Protein AF-A0A914YVM2-F1 (afdb_monomer_lite)

Radius of gyration: 28.13 Å; chains: 1; bounding box: 36×59×79 Å

pLDDT: mean 75.19, std 19.4, range [43.84, 97.19]

Secondary structure (DSSP, 8-state):
--GGGGGSS--SSSHHHHHS-----------PPPP----------TTSHHHHHHSSHHHHHHHHHHHHHHHHHHHHHHHHHHH-TTS-HHHHHHHHHHHHHHHSPPPHHHHHHHHHHHHHHHT-

Foldseek 3Di:
DDPVVVPPPDPPPPPVVVVDDPPDPPPDDDDDDDDDDDDDDPPPDDDCPVCVVPPDPVVVVVVVVVVVLVVQLVVQLVVLCVVCVPDDSVVSNVVSVVVSVVPDDDDPVNVVVVVVVVVVVVVD

Sequence (124 aa):
MSAYFANLYTHNFGQRILATPMASFVRRSPNRVPDKDKNDVTLEKGENLNTALMGNRSSQKEEVAFDTHKKRYLDIFRQLRTENPDMTIDDLEILATDQIVKEAPKSRAFYRIQVKEFFDKKKR

Structure (mmCIF, N/CA/C/O backbone):
data_AF-A0A914YVM2-F1
#
_entry.id   AF-A0A914YVM2-F1
#
loop_
_atom_site.group_PDB
_atom_site.id
_atom_site.type_symbol
_atom_site.label_atom_id
_atom_site.label_alt_id
_atom_site.label_comp_id
_atom_site.label_asym_id
_atom_site.label_entity_id
_atom_site.label_seq_id
_atom_site.pdbx_PDB_ins_code
_atom_site.Cartn_x
_atom_site.Cartn_y
_atom_site.Cartn_z
_atom_site.occupancy
_atom_site.B_iso_or_equiv
_atom_site.auth_seq_id
_atom_site.auth_comp_id
_atom_site.auth_asym_id
_atom_site.auth_atom_id
_atom_site.pdbx_PDB_model_num
ATOM 1 N N . MET A 1 1 ? 6.808 42.766 -13.309 1.00 45.59 1 MET A N 1
ATOM 2 C CA . MET A 1 1 ? 7.833 42.395 -14.308 1.00 45.59 1 MET A CA 1
ATOM 3 C C . MET A 1 1 ? 7.152 41.678 -15.457 1.00 45.59 1 MET A C 1
ATOM 5 O O . MET A 1 1 ? 6.233 40.907 -15.230 1.00 45.59 1 MET A O 1
ATOM 9 N N . SER A 1 2 ? 7.540 42.063 -16.667 1.00 50.19 2 SER A N 1
ATOM 10 C CA . SER A 1 2 ? 6.815 41.903 -17.927 1.00 50.19 2 SER A CA 1
ATOM 11 C C . SER A 1 2 ? 6.764 40.452 -18.429 1.00 50.19 2 SER A C 1
ATOM 13 O O . SER A 1 2 ? 7.766 39.743 -18.346 1.00 50.19 2 SER A O 1
ATOM 15 N N . ALA A 1 3 ? 5.633 40.041 -19.018 1.00 56.19 3 ALA A N 1
ATOM 16 C CA . ALA A 1 3 ? 5.417 38.735 -19.665 1.00 56.19 3 ALA A CA 1
ATOM 17 C C . ALA A 1 3 ? 6.477 38.378 -20.734 1.00 56.19 3 ALA A C 1
ATOM 19 O O . ALA A 1 3 ? 6.629 37.220 -21.113 1.00 56.19 3 ALA A O 1
ATOM 20 N N . TYR A 1 4 ? 7.260 39.367 -21.166 1.00 54.66 4 TYR A N 1
ATOM 21 C CA . TYR A 1 4 ? 8.372 39.235 -22.101 1.00 54.66 4 TYR A CA 1
ATOM 22 C C . TYR A 1 4 ? 9.534 38.372 -21.573 1.00 54.66 4 TYR A C 1
ATOM 24 O O . TYR A 1 4 ? 10.249 37.778 -22.373 1.00 54.66 4 TYR A O 1
ATOM 32 N N . PHE A 1 5 ? 9.705 38.224 -20.252 1.00 57.03 5 PHE A N 1
ATOM 33 C CA . PHE A 1 5 ? 10.786 37.394 -19.691 1.00 57.03 5 PHE A CA 1
ATOM 34 C C . PHE A 1 5 ? 10.495 35.885 -19.697 1.00 57.03 5 PHE A C 1
ATOM 36 O O . PHE A 1 5 ? 11.420 35.085 -19.574 1.00 57.03 5 PHE A O 1
ATOM 43 N N . ALA A 1 6 ? 9.236 35.472 -19.877 1.00 56.00 6 ALA A N 1
ATOM 44 C CA . ALA A 1 6 ? 8.856 34.058 -19.832 1.00 56.00 6 ALA A CA 1
ATOM 45 C C . ALA A 1 6 ? 9.213 33.282 -21.116 1.00 56.00 6 ALA A C 1
ATOM 47 O O . ALA A 1 6 ? 9.215 32.053 -21.107 1.00 56.00 6 ALA A O 1
ATOM 48 N N . ASN A 1 7 ? 9.534 33.977 -22.213 1.00 55.38 7 ASN A N 1
ATOM 49 C CA . ASN A 1 7 ? 9.740 33.356 -23.525 1.00 55.38 7 ASN A CA 1
ATOM 50 C C . ASN A 1 7 ? 11.183 32.913 -23.814 1.00 55.38 7 ASN A C 1
ATOM 52 O O . ASN A 1 7 ? 11.407 32.228 -24.806 1.00 55.38 7 ASN A O 1
ATOM 56 N N . LEU A 1 8 ? 12.163 33.281 -22.981 1.00 56.62 8 LEU A N 1
ATOM 57 C CA . LEU A 1 8 ? 13.576 32.969 -23.249 1.00 56.62 8 LEU A CA 1
ATOM 58 C C . LEU A 1 8 ? 14.016 31.566 -22.797 1.00 56.62 8 LEU A C 1
ATOM 60 O O . LEU A 1 8 ? 15.064 31.101 -23.229 1.00 56.62 8 LEU A O 1
ATOM 64 N N . TYR A 1 9 ? 13.225 30.871 -21.972 1.00 56.56 9 TYR A N 1
ATOM 65 C CA . TYR A 1 9 ? 13.611 29.566 -21.409 1.00 56.56 9 TYR A CA 1
ATOM 66 C C . TYR A 1 9 ? 12.651 28.416 -21.746 1.00 56.56 9 TYR A C 1
ATOM 68 O O . TYR A 1 9 ? 12.925 27.264 -21.408 1.00 56.56 9 TYR A O 1
ATOM 76 N N . THR A 1 10 ? 11.551 28.680 -22.456 1.00 57.59 10 THR A N 1
ATOM 77 C CA . THR A 1 10 ? 10.576 27.656 -22.854 1.00 57.59 10 THR A CA 1
ATOM 78 C C . THR A 1 10 ? 11.014 26.965 -24.146 1.00 57.59 10 THR A C 1
ATOM 80 O O . THR A 1 10 ? 10.530 27.242 -25.240 1.00 57.59 10 THR A O 1
ATOM 83 N N . HIS A 1 11 ? 11.957 26.029 -24.038 1.00 55.31 11 HIS A N 1
ATOM 84 C CA . HIS A 1 11 ? 12.309 25.170 -25.166 1.00 55.31 11 HIS A CA 1
ATOM 85 C C . HIS A 1 11 ? 11.132 24.227 -25.493 1.00 55.31 11 HIS A C 1
ATOM 87 O O . HIS A 1 11 ? 10.767 23.359 -24.703 1.00 55.31 11 HIS A O 1
ATOM 93 N N . ASN A 1 12 ? 10.539 24.428 -26.675 1.00 60.75 12 ASN A N 1
ATOM 94 C CA . ASN A 1 12 ? 9.625 23.570 -27.452 1.00 60.75 12 ASN A CA 1
ATOM 95 C C . ASN A 1 12 ? 8.297 23.089 -26.835 1.00 60.75 12 ASN A C 1
ATOM 97 O O . ASN A 1 12 ? 7.414 22.667 -27.588 1.00 60.75 12 ASN A O 1
ATOM 101 N N . PHE A 1 13 ? 8.087 23.160 -25.521 1.00 57.62 13 PHE A N 1
ATOM 102 C CA . PHE A 1 13 ? 6.814 22.759 -24.924 1.00 57.62 13 PHE A CA 1
ATOM 103 C C . PHE A 1 13 ? 5.830 23.938 -24.904 1.00 57.62 13 PHE A C 1
ATOM 105 O O . PHE A 1 13 ? 6.036 24.930 -24.213 1.00 57.62 13 PHE A O 1
ATOM 112 N N . GLY A 1 14 ? 4.753 23.838 -25.688 1.00 57.97 14 GLY A N 1
ATOM 113 C CA . GLY A 1 14 ? 3.629 24.785 -25.669 1.00 57.97 14 GLY A CA 1
ATOM 114 C C . GLY A 1 14 ? 3.619 25.857 -26.764 1.00 57.97 14 GLY A C 1
ATOM 115 O O . GLY A 1 14 ? 2.547 26.372 -27.073 1.00 57.97 14 GLY A O 1
ATOM 116 N N . GLN A 1 15 ? 4.738 26.135 -27.446 1.00 60.12 15 GLN A N 1
ATOM 117 C CA . GLN A 1 15 ? 4.753 27.136 -28.531 1.00 60.12 15 GLN A CA 1
ATOM 118 C C . GLN A 1 15 ? 3.832 26.769 -29.709 1.00 60.12 15 GLN A C 1
ATOM 120 O O . GLN A 1 15 ? 3.229 27.645 -30.323 1.00 60.12 15 GLN A O 1
ATOM 125 N N . ARG A 1 16 ? 3.628 25.471 -29.975 1.00 57.09 16 ARG A N 1
ATOM 126 C CA . ARG A 1 16 ? 2.715 24.988 -31.030 1.00 57.09 16 ARG A CA 1
ATOM 127 C C . ARG A 1 16 ? 1.238 25.304 -30.756 1.00 57.09 16 ARG A C 1
ATOM 129 O O . ARG A 1 16 ? 0.460 25.377 -31.703 1.00 57.09 16 ARG A O 1
ATOM 136 N N . ILE A 1 17 ? 0.860 25.501 -29.489 1.00 61.81 17 ILE A N 1
ATOM 137 C CA . ILE A 1 17 ? -0.514 25.847 -29.087 1.00 61.81 17 ILE A CA 1
ATOM 138 C C . ILE A 1 17 ? -0.794 27.334 -29.348 1.00 61.81 17 ILE A C 1
ATOM 140 O O . ILE A 1 17 ? -1.925 27.691 -29.655 1.00 61.81 17 ILE A O 1
ATOM 144 N N . LEU A 1 18 ? 0.228 28.191 -29.259 1.00 61.38 18 LEU A N 1
ATOM 145 C CA . LEU A 1 18 ? 0.083 29.646 -29.379 1.00 61.38 18 LEU A CA 1
ATOM 146 C C . LEU A 1 18 ? 0.402 30.183 -30.782 1.00 61.38 18 LEU A C 1
ATOM 148 O O . LEU A 1 18 ? -0.185 31.177 -31.193 1.00 61.38 18 LEU A O 1
ATOM 152 N N . ALA A 1 19 ? 1.323 29.549 -31.515 1.00 60.44 19 ALA A N 1
ATOM 153 C CA . ALA A 1 19 ? 1.801 30.057 -32.806 1.00 60.44 19 ALA A CA 1
ATOM 154 C C . ALA A 1 19 ? 0.939 29.639 -34.008 1.00 60.44 19 ALA A C 1
ATOM 156 O O . ALA A 1 19 ? 1.066 30.212 -35.088 1.00 60.44 19 ALA A O 1
ATOM 157 N N . THR A 1 20 ? 0.064 28.648 -33.843 1.00 58.81 20 THR A N 1
ATOM 158 C CA . THR A 1 20 ? -0.838 28.215 -34.913 1.00 58.81 20 THR A CA 1
ATOM 159 C C . THR A 1 20 ? -2.191 28.883 -34.677 1.00 58.81 20 THR A C 1
ATOM 161 O O . THR A 1 20 ? -2.732 28.699 -33.582 1.00 58.81 20 THR A O 1
ATOM 164 N N . PRO A 1 21 ? -2.787 29.626 -35.637 1.00 60.47 21 PRO A N 1
ATOM 165 C CA . PRO A 1 21 ? -4.198 29.965 -35.509 1.00 60.47 21 PRO A CA 1
ATOM 166 C C . PRO A 1 21 ? -4.933 28.640 -35.328 1.00 60.47 21 PRO A C 1
ATOM 168 O O . PRO A 1 21 ? -4.668 27.695 -36.072 1.00 60.47 21 PRO A O 1
ATOM 171 N N . MET A 1 22 ? -5.767 28.538 -34.291 1.00 59.41 22 MET A N 1
ATOM 172 C CA . MET A 1 22 ? -6.576 27.355 -34.010 1.00 59.41 22 MET A CA 1
ATOM 173 C C . MET A 1 22 ? -7.470 27.101 -35.225 1.00 59.41 22 MET A C 1
ATOM 175 O O . MET A 1 22 ? -8.597 27.585 -35.296 1.00 59.41 22 MET A O 1
ATOM 179 N N . ALA A 1 23 ? -6.947 26.382 -36.219 1.00 58.28 23 ALA A N 1
ATOM 180 C CA . ALA A 1 23 ? -7.726 25.853 -37.308 1.00 58.28 23 ALA A CA 1
ATOM 181 C C . ALA A 1 23 ? -8.680 24.885 -36.624 1.00 58.28 23 ALA A C 1
ATOM 183 O O . ALA A 1 23 ? -8.259 23.846 -36.113 1.00 58.28 23 ALA A O 1
ATOM 184 N N . SER A 1 24 ? -9.938 25.311 -36.506 1.00 59.22 24 SER A N 1
ATOM 185 C CA . SER A 1 24 ? -11.041 24.519 -35.983 1.00 59.22 24 SER A CA 1
ATOM 186 C C . SER A 1 24 ? -10.851 23.070 -36.408 1.00 59.22 24 SER A C 1
ATOM 188 O O . SER A 1 24 ? -10.695 22.811 -37.605 1.00 59.22 24 SER A O 1
ATOM 190 N N . PHE A 1 25 ? -10.819 22.150 -35.443 1.00 57.12 25 PHE A N 1
ATOM 191 C CA . PHE A 1 25 ? -10.706 20.714 -35.681 1.00 57.12 25 PHE A CA 1
ATOM 192 C C . PHE A 1 25 ? -11.927 20.215 -36.468 1.00 57.12 25 PHE A C 1
ATOM 194 O O . PHE A 1 25 ? -12.843 19.606 -35.922 1.00 57.12 25 PHE A O 1
ATOM 201 N N . VAL A 1 26 ? -11.947 20.470 -37.772 1.00 59.19 26 VAL A N 1
ATOM 202 C CA . VAL A 1 26 ? -12.835 19.813 -38.717 1.00 59.19 26 VAL A CA 1
ATOM 203 C C . VAL A 1 26 ? -12.164 18.485 -39.028 1.00 59.19 26 VAL A C 1
ATOM 205 O O . VAL A 1 26 ? -11.141 18.435 -39.711 1.00 59.19 26 VAL A O 1
ATOM 208 N N . ARG A 1 27 ? -12.718 17.394 -38.493 1.00 57.88 27 ARG A N 1
ATOM 209 C CA . ARG A 1 27 ? -12.325 16.029 -38.857 1.00 57.88 27 ARG A CA 1
ATOM 210 C C . ARG A 1 27 ? -12.634 15.806 -40.341 1.00 57.88 27 ARG A C 1
ATOM 212 O O . ARG A 1 27 ? -13.715 15.346 -40.685 1.00 57.88 27 ARG A O 1
ATOM 219 N N . ARG A 1 28 ? -11.700 16.139 -41.231 1.00 50.62 28 ARG A N 1
ATOM 220 C CA . ARG A 1 28 ? -11.702 15.642 -42.610 1.00 50.62 28 ARG A CA 1
ATOM 221 C C . ARG A 1 28 ? -10.819 14.402 -42.646 1.00 50.62 28 ARG A C 1
ATOM 223 O O . ARG A 1 28 ? -9.602 14.510 -42.545 1.00 50.62 28 ARG A O 1
ATOM 230 N N . SER A 1 29 ? -11.429 13.224 -42.750 1.00 50.31 29 SER A N 1
ATOM 231 C CA . SER A 1 29 ? -10.703 12.013 -43.134 1.00 50.31 29 SER A CA 1
ATOM 232 C C . SER A 1 29 ? -10.236 12.167 -44.584 1.00 50.31 29 SER A C 1
ATOM 234 O O . SER A 1 29 ? -11.084 12.420 -45.446 1.00 50.31 29 SER A O 1
ATOM 236 N N . PRO A 1 30 ? -8.944 12.012 -44.909 1.00 51.59 30 PRO A N 1
ATOM 237 C CA . PRO A 1 30 ? -8.551 11.936 -46.301 1.00 51.59 30 PRO A CA 1
ATOM 238 C C . PRO A 1 30 ? -8.812 10.511 -46.801 1.00 51.59 30 PRO A C 1
ATOM 240 O O . PRO A 1 30 ? -8.238 9.547 -46.292 1.00 51.59 30 PRO A O 1
ATOM 243 N N . ASN A 1 31 ? -9.683 10.389 -47.804 1.00 48.91 31 ASN A N 1
ATOM 244 C CA . ASN A 1 31 ? -9.733 9.223 -48.682 1.00 48.91 31 ASN A CA 1
ATOM 245 C C . ASN A 1 31 ? -8.326 8.994 -49.255 1.00 48.91 31 ASN A C 1
ATOM 247 O O . ASN A 1 31 ? -7.815 9.830 -50.001 1.00 48.91 31 ASN A O 1
ATOM 251 N N . ARG A 1 32 ? -7.694 7.875 -48.887 1.00 50.09 32 ARG A N 1
ATOM 252 C CA . ARG A 1 32 ? -6.459 7.390 -49.513 1.00 50.09 32 ARG A CA 1
ATOM 253 C C . ARG A 1 32 ? -6.806 6.688 -50.828 1.00 50.09 32 ARG A C 1
ATOM 255 O O . ARG A 1 32 ? -7.626 5.776 -50.844 1.00 50.09 32 ARG A O 1
ATOM 262 N N . VAL A 1 33 ? -6.166 7.131 -51.905 1.00 50.03 33 VAL A N 1
ATOM 263 C CA . VAL A 1 33 ? -6.119 6.483 -53.227 1.00 50.03 33 VAL A CA 1
ATOM 264 C C . VAL A 1 33 ? -5.210 5.236 -53.135 1.00 50.03 33 VAL A C 1
ATOM 266 O O . VAL A 1 33 ? -4.280 5.264 -52.323 1.00 50.03 33 VAL A O 1
ATOM 269 N N . PRO A 1 34 ? -5.456 4.137 -53.884 1.00 50.03 34 PRO A N 1
ATOM 270 C CA . PRO A 1 34 ? -4.709 2.895 -53.718 1.00 50.03 34 PRO A CA 1
ATOM 271 C C . PRO A 1 34 ? -3.503 2.839 -54.666 1.00 50.03 34 PRO A C 1
ATOM 273 O O . PRO A 1 34 ? -3.690 2.755 -55.878 1.00 50.03 34 PRO A O 1
ATOM 276 N N . ASP A 1 35 ? -2.285 2.802 -54.123 1.00 49.97 35 ASP A N 1
ATOM 277 C CA . ASP A 1 35 ? -1.116 2.337 -54.875 1.00 49.97 35 ASP A CA 1
ATOM 278 C C . ASP A 1 35 ? -0.954 0.826 -54.683 1.00 49.97 35 ASP A C 1
ATOM 280 O O . ASP A 1 35 ? -0.872 0.307 -53.566 1.00 49.97 35 ASP A O 1
ATOM 284 N N . LYS A 1 36 ? -0.982 0.115 -55.812 1.00 54.00 36 LYS A N 1
ATOM 285 C CA . LYS A 1 36 ? -0.656 -1.305 -55.927 1.00 54.00 36 LYS A CA 1
ATOM 286 C C . LYS A 1 36 ? 0.863 -1.448 -55.905 1.00 54.00 36 LYS A C 1
ATOM 288 O O . LYS A 1 36 ? 1.481 -1.196 -56.929 1.00 54.00 36 LYS A O 1
ATOM 293 N N . ASP A 1 37 ? 1.406 -2.004 -54.829 1.00 48.75 37 ASP A N 1
ATOM 294 C CA . ASP A 1 37 ? 2.669 -2.739 -54.883 1.00 48.75 37 ASP A CA 1
ATOM 295 C C . ASP A 1 37 ? 2.481 -4.112 -54.240 1.00 48.75 37 ASP A C 1
ATOM 297 O O . ASP A 1 37 ? 2.118 -4.259 -53.072 1.00 48.75 37 ASP A O 1
ATOM 301 N N . LYS A 1 38 ? 2.653 -5.138 -55.074 1.00 53.78 38 LYS A N 1
ATOM 302 C CA . LYS A 1 38 ? 2.544 -6.549 -54.718 1.00 53.78 38 LYS A CA 1
ATOM 303 C C . LYS A 1 38 ? 3.873 -6.998 -54.115 1.00 53.78 38 LYS A C 1
ATOM 305 O O . LYS A 1 38 ? 4.798 -7.287 -54.860 1.00 53.78 38 LYS A O 1
ATOM 310 N N . ASN A 1 39 ? 3.932 -7.112 -52.794 1.00 47.31 39 ASN A N 1
ATOM 311 C CA . ASN A 1 39 ? 4.867 -8.002 -52.112 1.00 47.31 39 ASN A CA 1
ATOM 312 C C . ASN A 1 39 ? 4.030 -8.950 -51.254 1.00 47.31 39 ASN A C 1
ATOM 314 O O . ASN A 1 39 ? 3.493 -8.571 -50.216 1.00 47.31 39 ASN A O 1
ATOM 318 N N . ASP A 1 40 ? 3.848 -10.157 -51.779 1.00 50.41 40 ASP A N 1
ATOM 319 C CA . ASP A 1 40 ? 3.108 -11.252 -51.166 1.00 50.41 40 ASP A CA 1
ATOM 320 C C . ASP A 1 40 ? 3.923 -11.818 -49.994 1.00 50.41 40 ASP A C 1
ATOM 322 O O . ASP A 1 40 ? 4.863 -12.589 -50.175 1.00 50.41 40 ASP A O 1
ATOM 326 N N . VAL A 1 41 ? 3.597 -11.369 -48.783 1.00 53.19 41 VAL A N 1
ATOM 327 C CA . VAL A 1 41 ? 3.831 -12.137 -47.561 1.00 53.19 41 VAL A CA 1
ATOM 328 C C . VAL A 1 41 ? 2.453 -12.572 -47.109 1.00 53.19 41 VAL A C 1
ATOM 330 O O . VAL A 1 41 ? 1.662 -11.770 -46.611 1.00 53.19 41 VAL A O 1
ATOM 333 N N . THR A 1 42 ? 2.170 -13.845 -47.341 1.00 54.66 42 THR A N 1
ATOM 334 C CA . THR A 1 42 ? 0.953 -14.536 -46.939 1.00 54.66 42 THR A CA 1
ATOM 335 C C . THR A 1 42 ? 0.797 -14.399 -45.423 1.00 54.66 42 THR A C 1
ATOM 337 O O . THR A 1 42 ? 1.455 -15.080 -44.638 1.00 54.66 42 THR A O 1
ATOM 340 N N . LEU A 1 43 ? -0.024 -13.435 -45.002 1.00 53.94 43 LEU A N 1
ATOM 341 C CA . LEU A 1 43 ? -0.332 -13.159 -43.604 1.00 53.94 43 LEU A CA 1
ATOM 342 C C . LEU A 1 43 ? -1.439 -14.126 -43.179 1.00 53.94 43 LEU A C 1
ATOM 344 O O . LEU A 1 43 ? -2.624 -13.795 -43.156 1.00 53.94 43 LEU A O 1
ATOM 348 N N . GLU A 1 44 ? -1.040 -15.360 -42.897 1.00 52.38 44 GLU A N 1
ATOM 349 C CA . GLU A 1 44 ? -1.922 -16.355 -42.303 1.00 52.38 44 GLU A CA 1
ATOM 350 C C . GLU A 1 44 ? -2.356 -15.894 -40.899 1.00 52.38 44 GLU A C 1
ATOM 352 O O . GLU A 1 44 ? -1.559 -15.759 -39.971 1.00 52.38 44 GLU A O 1
ATOM 357 N N . LYS A 1 45 ? -3.670 -15.675 -40.789 1.00 43.84 45 LYS A N 1
ATOM 358 C CA . LYS A 1 45 ? -4.515 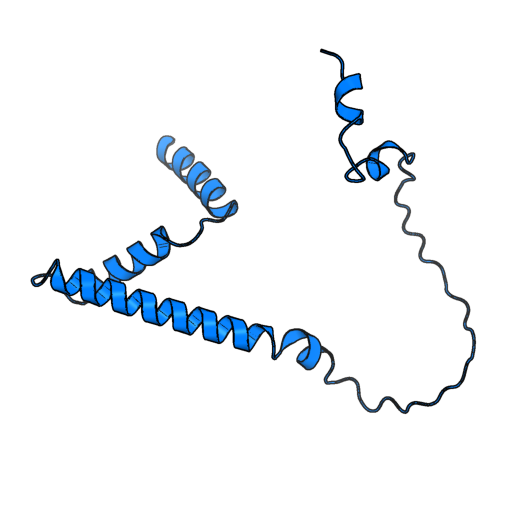-15.744 -39.590 1.00 43.84 45 LYS A CA 1
ATOM 359 C C . LYS A 1 45 ? -4.261 -14.728 -38.458 1.00 43.84 45 LYS A C 1
ATOM 361 O O . LYS A 1 45 ? -3.542 -14.949 -37.484 1.00 43.84 45 LYS A O 1
ATOM 366 N N . GLY A 1 46 ? -5.003 -13.622 -38.543 1.00 53.28 46 GLY A N 1
ATOM 367 C CA . GLY A 1 46 ? -5.118 -12.568 -37.531 1.00 53.28 46 GLY A CA 1
ATOM 368 C C . GLY A 1 46 ? -5.924 -12.944 -36.282 1.00 53.28 46 GLY A C 1
ATOM 369 O O . GLY A 1 46 ? -6.976 -12.363 -36.042 1.00 53.28 46 GLY A O 1
ATOM 370 N N . GLU A 1 47 ? -5.401 -13.846 -35.448 1.00 57.34 47 GLU A N 1
ATOM 371 C CA . GLU A 1 47 ? -5.977 -14.134 -34.116 1.00 57.34 47 GLU A CA 1
ATOM 372 C C . GLU A 1 47 ? -5.022 -13.830 -32.941 1.00 57.34 47 GLU A C 1
ATOM 374 O O . GLU A 1 47 ? -5.466 -13.734 -31.802 1.00 57.34 47 GLU A O 1
ATOM 379 N N . ASN A 1 48 ? -3.730 -13.560 -33.187 1.00 54.62 48 ASN A N 1
ATOM 380 C CA . ASN A 1 48 ? -2.712 -13.516 -32.116 1.00 54.62 48 ASN A CA 1
ATOM 381 C C . ASN A 1 48 ? -2.057 -12.146 -31.842 1.00 54.62 48 ASN A C 1
ATOM 383 O O . ASN A 1 48 ? -1.204 -12.037 -30.959 1.00 54.62 48 ASN A O 1
ATOM 387 N N . LEU A 1 49 ? -2.433 -11.077 -32.555 1.00 56.47 49 LEU A N 1
ATOM 388 C CA . LEU A 1 49 ? -1.805 -9.757 -32.362 1.00 56.47 49 LEU A CA 1
ATOM 389 C C . LEU A 1 49 ? -2.168 -9.115 -31.014 1.00 56.47 49 LEU A C 1
ATOM 391 O O . LEU A 1 49 ? -1.324 -8.478 -30.386 1.00 56.47 49 LEU A O 1
ATOM 395 N N . ASN A 1 50 ? -3.394 -9.334 -30.532 1.00 55.59 50 ASN A N 1
ATOM 396 C CA . ASN A 1 50 ? -3.853 -8.781 -29.254 1.00 55.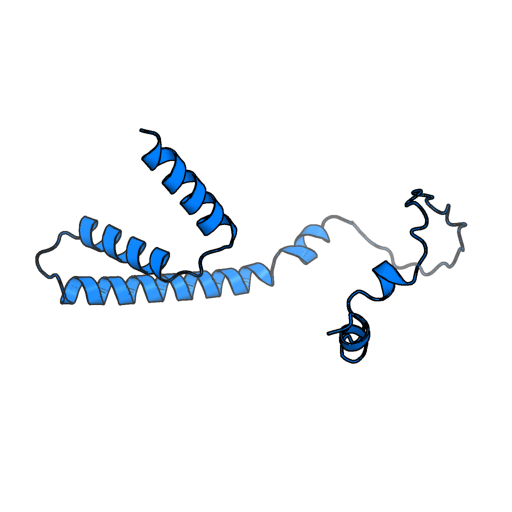59 50 ASN A CA 1
ATOM 397 C C . ASN A 1 50 ? -3.147 -9.438 -28.054 1.00 55.59 50 ASN A C 1
ATOM 399 O O . ASN A 1 50 ? -2.842 -8.766 -27.071 1.00 55.59 50 ASN A O 1
ATOM 403 N N . THR A 1 51 ? -2.812 -10.725 -28.156 1.00 55.12 51 THR A N 1
ATOM 404 C CA . THR A 1 51 ? -2.101 -11.480 -27.113 1.00 55.12 51 THR A CA 1
ATOM 405 C C . THR A 1 51 ? -0.612 -11.119 -27.067 1.00 55.12 51 THR A C 1
ATOM 407 O O . THR A 1 51 ? -0.036 -10.979 -25.990 1.00 55.12 51 THR A O 1
ATOM 410 N N . ALA A 1 52 ? 0.014 -10.884 -28.225 1.00 55.34 52 ALA A N 1
ATOM 411 C CA . ALA A 1 52 ? 1.429 -10.519 -28.314 1.00 55.34 52 ALA A CA 1
ATOM 412 C C . ALA A 1 52 ? 1.722 -9.066 -27.884 1.00 55.34 52 ALA A C 1
ATOM 414 O O . ALA A 1 52 ? 2.798 -8.790 -27.351 1.00 55.34 52 ALA A O 1
ATOM 415 N N . LEU A 1 53 ? 0.774 -8.138 -28.077 1.00 56.78 53 LEU A N 1
ATOM 416 C CA . LEU A 1 53 ? 0.946 -6.725 -27.715 1.00 56.78 53 LEU A CA 1
ATOM 417 C C . LEU A 1 53 ? 0.753 -6.457 -26.208 1.00 56.78 53 LEU A C 1
ATOM 419 O O . LEU A 1 53 ? 1.249 -5.454 -25.698 1.00 56.78 53 LEU A O 1
ATOM 423 N N . MET A 1 54 ? 0.072 -7.357 -25.488 1.00 60.25 54 MET A N 1
ATOM 424 C CA . MET A 1 54 ? -0.380 -7.131 -24.106 1.00 60.25 54 MET A CA 1
ATOM 425 C C . MET A 1 54 ? 0.097 -8.183 -23.088 1.00 60.25 54 MET A C 1
ATOM 427 O O . MET A 1 54 ? 0.019 -7.932 -21.889 1.00 60.25 54 MET A O 1
ATOM 431 N N . GLY A 1 55 ? 0.588 -9.347 -23.531 1.00 57.66 55 GLY A N 1
ATOM 432 C CA . GLY A 1 55 ? 0.532 -10.568 -22.716 1.00 57.66 55 GLY A CA 1
ATOM 433 C C . GLY A 1 55 ? 1.839 -11.183 -22.212 1.00 57.66 55 GLY A C 1
ATOM 434 O O . GLY A 1 55 ? 1.827 -12.372 -21.933 1.00 57.66 55 GLY A O 1
ATOM 435 N N . ASN A 1 56 ? 2.970 -10.468 -22.114 1.00 57.56 56 ASN A N 1
ATOM 436 C CA . ASN A 1 56 ? 4.175 -11.118 -21.546 1.00 57.56 56 ASN A CA 1
ATOM 437 C C . ASN A 1 56 ? 5.169 -10.199 -20.814 1.00 57.56 56 ASN A C 1
ATOM 439 O O . ASN A 1 56 ? 5.757 -10.582 -19.808 1.00 57.56 56 ASN A O 1
ATOM 443 N N . ARG A 1 57 ? 5.362 -8.953 -21.270 1.00 59.00 57 ARG A N 1
ATOM 444 C CA . ARG A 1 57 ? 6.312 -8.018 -20.624 1.00 59.00 57 ARG A CA 1
ATOM 445 C C . ARG A 1 57 ? 5.740 -7.314 -19.391 1.00 59.00 57 ARG A C 1
ATOM 447 O O . ARG A 1 57 ? 6.496 -6.916 -18.509 1.00 59.00 57 ARG A O 1
ATOM 454 N N . SER A 1 58 ? 4.426 -7.114 -19.361 1.00 63.06 58 SER A N 1
ATOM 455 C CA . SER A 1 58 ? 3.676 -6.608 -18.205 1.00 63.06 58 SER A CA 1
ATOM 456 C C . SER A 1 58 ? 3.625 -7.659 -17.102 1.00 63.06 58 SER A C 1
ATOM 458 O O . SER A 1 58 ? 3.985 -7.348 -15.974 1.00 63.06 58 SER A O 1
ATOM 460 N N . SER A 1 59 ? 3.300 -8.905 -17.455 1.00 74.44 59 SER A N 1
ATOM 461 C CA . SER A 1 59 ? 3.161 -10.024 -16.518 1.00 74.44 59 SER A CA 1
ATOM 462 C C . SER A 1 59 ? 4.432 -10.284 -15.708 1.00 74.44 59 SER A C 1
ATOM 464 O O . SER A 1 59 ? 4.357 -10.381 -14.492 1.00 74.44 59 SER A O 1
ATOM 466 N N . GLN A 1 60 ? 5.614 -10.275 -16.339 1.00 77.06 60 GLN A N 1
ATOM 467 C CA . GLN A 1 60 ? 6.884 -10.438 -15.612 1.00 77.06 60 GLN A CA 1
ATOM 468 C C . GLN A 1 60 ? 7.155 -9.296 -14.622 1.00 77.06 60 GLN A C 1
ATOM 470 O O . GLN A 1 60 ? 7.647 -9.520 -13.521 1.00 77.06 60 GLN A O 1
ATOM 475 N N . LYS A 1 61 ? 6.845 -8.048 -14.997 1.00 81.69 61 LYS A N 1
ATOM 476 C CA . LYS A 1 61 ? 7.027 -6.896 -14.099 1.00 81.69 61 LYS A CA 1
ATOM 477 C C . LYS A 1 61 ? 6.031 -6.919 -12.946 1.00 81.69 61 LYS A C 1
ATOM 479 O O . LYS A 1 61 ? 6.383 -6.531 -11.837 1.00 81.69 61 LYS A O 1
ATOM 484 N N . GLU A 1 62 ? 4.807 -7.345 -13.220 1.00 83.69 62 GLU A N 1
ATOM 485 C CA . GLU A 1 62 ? 3.741 -7.472 -12.235 1.00 83.69 62 GLU A CA 1
ATOM 486 C C . GLU A 1 62 ? 4.030 -8.597 -11.237 1.00 83.69 62 GLU A C 1
ATOM 488 O O . GLU A 1 62 ? 3.907 -8.377 -10.038 1.00 83.69 62 GLU A O 1
ATOM 493 N N . GLU A 1 63 ? 4.526 -9.744 -11.701 1.00 87.00 63 GLU A N 1
ATOM 494 C CA . GLU A 1 63 ? 4.958 -10.856 -10.847 1.00 87.00 63 GLU A CA 1
ATOM 495 C C . GLU A 1 63 ? 6.107 -10.440 -9.917 1.00 87.00 63 GLU A C 1
ATOM 497 O O . GLU A 1 63 ? 6.036 -10.634 -8.705 1.00 87.00 63 GLU A O 1
ATOM 502 N N . VAL A 1 64 ? 7.119 -9.744 -10.446 1.00 90.81 64 VAL A N 1
ATOM 503 C CA . VAL A 1 64 ? 8.216 -9.200 -9.626 1.00 90.81 64 VAL A CA 1
ATOM 504 C C . VAL A 1 64 ? 7.706 -8.162 -8.616 1.00 90.81 64 VAL A C 1
ATOM 506 O O . VAL A 1 64 ? 8.140 -8.137 -7.460 1.00 90.81 64 VAL A O 1
ATOM 509 N N . ALA A 1 65 ? 6.774 -7.296 -9.016 1.00 87.56 65 ALA A N 1
ATOM 510 C CA . ALA A 1 65 ? 6.171 -6.322 -8.108 1.00 87.56 65 ALA A CA 1
ATOM 511 C C . ALA A 1 65 ? 5.346 -7.011 -7.004 1.00 87.56 65 ALA A C 1
ATOM 513 O O . ALA A 1 65 ? 5.413 -6.620 -5.839 1.00 87.56 65 ALA A O 1
ATOM 514 N N . PHE A 1 66 ? 4.628 -8.078 -7.342 1.00 90.38 66 PHE A N 1
ATOM 515 C CA . PHE A 1 66 ? 3.881 -8.884 -6.386 1.00 90.38 66 PHE A CA 1
ATOM 516 C C . PHE A 1 66 ? 4.809 -9.581 -5.382 1.00 90.38 66 PHE A C 1
ATOM 518 O O . PHE A 1 66 ? 4.587 -9.501 -4.172 1.00 90.38 66 PHE A O 1
ATOM 525 N N . ASP A 1 67 ? 5.902 -10.180 -5.854 1.00 94.00 67 ASP A N 1
ATOM 526 C CA . ASP A 1 67 ? 6.891 -10.835 -4.996 1.00 94.00 67 ASP A CA 1
ATOM 527 C C . ASP A 1 67 ? 7.577 -9.860 -4.040 1.00 94.00 67 ASP A C 1
ATOM 529 O O . ASP A 1 67 ? 7.794 -10.169 -2.864 1.00 94.00 67 ASP A O 1
ATOM 533 N N . THR A 1 68 ? 7.917 -8.664 -4.520 1.00 93.25 68 THR A N 1
ATOM 534 C CA . THR A 1 68 ? 8.509 -7.621 -3.670 1.00 93.25 68 THR A CA 1
ATOM 535 C C . THR A 1 68 ? 7.517 -7.126 -2.618 1.00 93.25 68 THR A C 1
ATOM 537 O O . THR A 1 68 ? 7.893 -6.983 -1.454 1.00 93.25 68 THR A O 1
ATOM 540 N N . HIS A 1 69 ? 6.244 -6.951 -2.981 1.00 93.50 69 HIS A N 1
ATOM 541 C CA . HIS A 1 69 ? 5.179 -6.608 -2.040 1.00 93.50 69 HIS A CA 1
ATOM 542 C C . HIS A 1 69 ? 4.979 -7.694 -0.972 1.00 93.50 69 HIS A C 1
ATOM 544 O O . HIS A 1 69 ? 4.910 -7.388 0.219 1.00 93.50 69 HIS A O 1
ATOM 550 N N . LYS A 1 70 ? 4.958 -8.973 -1.370 1.00 95.50 70 LYS A N 1
ATOM 551 C CA . LYS A 1 70 ? 4.825 -10.111 -0.447 1.00 95.50 70 LYS A CA 1
ATOM 552 C C . LYS A 1 70 ? 5.984 -10.186 0.546 1.00 95.50 70 LYS A C 1
ATOM 554 O O . LYS A 1 70 ? 5.753 -10.396 1.734 1.00 95.50 70 LYS A O 1
ATOM 559 N N . LYS A 1 71 ? 7.223 -10.002 0.077 1.00 96.31 71 LYS A N 1
ATOM 560 C CA . LYS A 1 71 ? 8.411 -9.966 0.949 1.00 96.31 71 LYS A CA 1
ATOM 561 C C . LYS A 1 71 ? 8.300 -8.843 1.977 1.00 96.31 71 LYS A C 1
ATOM 563 O O . LYS A 1 71 ? 8.419 -9.108 3.168 1.00 96.31 71 LYS A O 1
ATOM 568 N N . ARG A 1 72 ? 7.954 -7.632 1.527 1.00 95.19 72 ARG A N 1
ATOM 569 C CA . ARG A 1 72 ? 7.773 -6.469 2.407 1.00 95.19 72 ARG A CA 1
ATOM 570 C C . ARG A 1 72 ? 6.695 -6.704 3.466 1.00 95.19 72 ARG A C 1
ATOM 572 O O . ARG A 1 72 ? 6.920 -6.381 4.627 1.00 95.19 72 ARG A O 1
ATOM 579 N N . TYR A 1 73 ? 5.565 -7.304 3.088 1.00 96.81 73 TYR A N 1
ATOM 580 C CA . TYR A 1 73 ? 4.511 -7.662 4.040 1.00 96.81 73 TYR A CA 1
ATOM 581 C C . TYR A 1 73 ? 5.022 -8.587 5.144 1.00 96.81 73 TYR A C 1
ATOM 583 O O . TYR A 1 73 ? 4.799 -8.321 6.321 1.00 96.81 73 TYR A O 1
ATOM 591 N N . LEU A 1 74 ? 5.743 -9.650 4.777 1.00 97.19 74 LEU A N 1
ATOM 592 C CA . LEU A 1 74 ? 6.277 -10.600 5.752 1.00 97.19 74 LEU A CA 1
ATOM 593 C C . LEU A 1 74 ? 7.324 -9.967 6.670 1.00 97.19 74 LEU A C 1
ATOM 595 O O . LEU A 1 74 ? 7.364 -10.299 7.853 1.00 97.19 74 LEU A O 1
ATOM 599 N N . ASP A 1 75 ? 8.154 -9.068 6.146 1.00 97.06 75 ASP A N 1
ATOM 600 C CA . ASP A 1 75 ? 9.159 -8.366 6.943 1.00 97.06 75 ASP A CA 1
ATOM 601 C C . ASP A 1 75 ? 8.500 -7.458 7.990 1.00 97.06 75 ASP A C 1
ATOM 603 O O . ASP A 1 75 ? 8.845 -7.539 9.170 1.00 97.06 75 ASP A O 1
ATOM 607 N N . ILE A 1 76 ? 7.486 -6.684 7.590 1.00 96.88 76 ILE A N 1
ATOM 608 C CA . ILE A 1 76 ? 6.683 -5.854 8.502 1.00 96.88 76 ILE A CA 1
ATOM 609 C C . ILE A 1 76 ? 5.962 -6.722 9.537 1.00 96.88 76 ILE A C 1
ATOM 611 O O . ILE A 1 76 ? 6.012 -6.444 10.732 1.00 96.88 76 ILE A O 1
ATOM 615 N N . PHE A 1 77 ? 5.330 -7.813 9.105 1.00 96.88 77 PHE A N 1
ATOM 616 C CA . PHE A 1 77 ? 4.601 -8.705 10.003 1.00 96.88 77 PHE A CA 1
ATOM 617 C C . PHE A 1 77 ? 5.518 -9.320 11.073 1.00 96.88 77 PHE A C 1
ATOM 619 O O . PHE A 1 77 ? 5.148 -9.422 12.243 1.00 96.88 77 PHE A O 1
ATOM 626 N N . ARG A 1 78 ? 6.746 -9.699 10.694 1.00 97.19 78 ARG A N 1
ATOM 627 C CA . ARG A 1 78 ? 7.760 -10.199 11.635 1.00 97.19 78 ARG A CA 1
ATOM 628 C C . ARG A 1 78 ? 8.160 -9.133 12.650 1.00 97.19 78 ARG A C 1
ATOM 630 O O . ARG A 1 78 ? 8.221 -9.450 13.833 1.00 97.19 78 ARG A O 1
ATOM 637 N N . GLN A 1 79 ? 8.394 -7.900 12.202 1.00 96.69 79 GLN A N 1
ATOM 638 C CA . GLN A 1 79 ? 8.721 -6.775 13.085 1.00 96.69 79 GLN A CA 1
ATOM 639 C C . GLN A 1 79 ? 7.586 -6.505 14.078 1.00 96.69 79 GLN A C 1
ATOM 641 O O . GLN A 1 79 ? 7.811 -6.494 15.288 1.00 96.69 79 GLN A O 1
ATOM 646 N N . LEU A 1 80 ? 6.348 -6.420 13.591 1.00 96.81 80 LEU A N 1
ATOM 647 C CA . LEU A 1 80 ? 5.174 -6.198 14.432 1.00 96.81 80 LEU A CA 1
ATOM 648 C C . LEU A 1 80 ? 4.989 -7.288 15.489 1.00 96.81 80 LEU A C 1
ATOM 650 O O . LEU A 1 80 ? 4.632 -6.979 16.624 1.00 96.81 80 LEU A O 1
ATOM 654 N N . ARG A 1 81 ? 5.278 -8.548 15.146 1.00 96.25 81 ARG A N 1
ATOM 655 C CA . ARG A 1 81 ? 5.210 -9.671 16.088 1.00 96.25 81 ARG A CA 1
ATOM 656 C C . ARG A 1 81 ? 6.306 -9.621 17.152 1.00 96.25 81 ARG A C 1
ATOM 658 O O . ARG A 1 81 ? 6.077 -10.065 18.271 1.00 96.25 81 ARG A O 1
ATOM 665 N N . THR A 1 82 ? 7.490 -9.105 16.815 1.00 96.81 82 THR A N 1
ATOM 666 C CA . THR A 1 82 ? 8.557 -8.892 17.806 1.00 96.81 82 THR A CA 1
ATOM 667 C C . THR A 1 82 ? 8.269 -7.711 18.727 1.00 96.81 82 THR A C 1
ATOM 669 O O . THR A 1 82 ? 8.595 -7.777 19.907 1.00 96.81 82 THR A O 1
ATOM 672 N N . GLU A 1 83 ? 7.645 -6.653 18.208 1.00 96.38 83 GLU A N 1
ATOM 673 C CA . GLU A 1 83 ? 7.282 -5.460 18.979 1.00 96.38 83 GLU A CA 1
ATOM 674 C C . GLU A 1 83 ? 6.068 -5.700 19.884 1.00 96.38 83 GLU A C 1
ATOM 676 O O . GLU A 1 83 ? 6.011 -5.173 20.991 1.00 96.38 83 GLU A O 1
ATOM 681 N N . ASN A 1 84 ? 5.112 -6.514 19.427 1.00 94.69 84 ASN A N 1
ATOM 682 C CA . ASN A 1 84 ? 3.844 -6.762 20.106 1.00 94.69 84 ASN A CA 1
ATOM 683 C C . ASN A 1 84 ? 3.622 -8.278 20.281 1.00 94.69 84 ASN A C 1
ATOM 685 O O . ASN A 1 84 ? 2.832 -8.870 19.541 1.00 94.69 84 ASN A O 1
ATOM 689 N N . PRO A 1 85 ? 4.310 -8.929 21.240 1.00 94.25 85 PRO A N 1
ATOM 690 C CA . PRO A 1 85 ? 4.210 -10.377 21.437 1.00 94.25 85 PRO A CA 1
ATOM 691 C C . PRO A 1 85 ? 2.834 -10.838 21.949 1.00 94.25 85 PRO A C 1
ATOM 693 O O . PRO A 1 85 ? 2.459 -11.984 21.710 1.00 94.25 85 PRO A O 1
ATOM 696 N N . ASP A 1 86 ? 2.084 -9.955 22.616 1.00 96.44 86 ASP A N 1
ATOM 697 C CA . ASP A 1 86 ? 0.787 -10.266 23.239 1.00 96.44 86 ASP A CA 1
ATOM 698 C C . ASP A 1 86 ? -0.411 -10.082 22.292 1.00 96.44 86 ASP A C 1
ATOM 700 O O . ASP A 1 86 ? -1.543 -10.431 22.629 1.00 96.44 86 ASP A O 1
ATOM 704 N N . MET A 1 87 ? -0.185 -9.500 21.112 1.00 95.62 87 MET A N 1
ATOM 705 C CA . MET A 1 87 ? -1.252 -9.162 20.175 1.00 95.62 87 MET A CA 1
ATOM 706 C C . MET A 1 87 ? -1.708 -10.386 19.377 1.00 95.62 87 MET A C 1
ATOM 708 O O . MET A 1 87 ? -0.914 -11.269 19.039 1.00 95.62 87 MET A O 1
ATOM 712 N N . THR A 1 88 ? -3.003 -10.439 19.060 1.00 97.06 88 THR A N 1
ATOM 713 C CA . THR A 1 88 ? -3.555 -11.532 18.256 1.00 97.06 88 THR A CA 1
ATOM 714 C C . THR A 1 88 ? -3.021 -11.483 16.82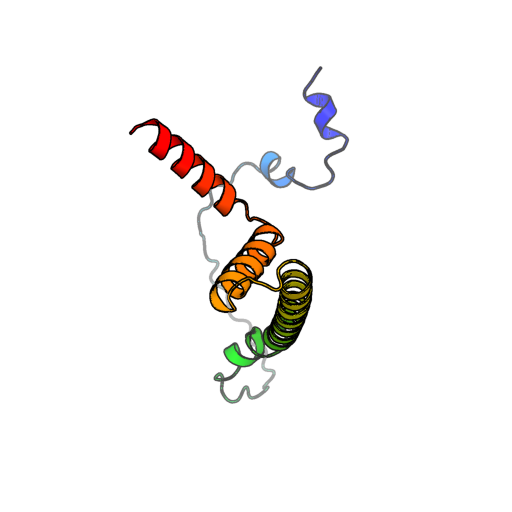3 1.00 97.06 88 THR A C 1
ATOM 716 O O . THR A 1 88 ? -2.573 -10.446 16.331 1.00 97.06 88 THR A O 1
ATOM 719 N N . ILE A 1 89 ? -3.052 -12.631 16.144 1.00 94.88 89 ILE A N 1
ATOM 720 C CA . ILE A 1 89 ? -2.596 -12.737 14.752 1.00 94.88 89 ILE A CA 1
ATOM 721 C C . ILE A 1 89 ? -3.453 -11.846 13.846 1.00 94.88 89 ILE A C 1
ATOM 723 O O . ILE A 1 89 ? -2.898 -11.105 13.042 1.00 94.88 89 ILE A O 1
ATOM 727 N N . ASP A 1 90 ? -4.771 -11.856 14.032 1.00 96.94 90 ASP A N 1
ATOM 728 C CA . ASP A 1 90 ? -5.709 -11.073 13.224 1.00 96.94 90 ASP A CA 1
ATOM 729 C C . ASP A 1 90 ? -5.424 -9.565 13.338 1.00 96.94 90 ASP A C 1
ATOM 731 O O . ASP A 1 90 ? -5.355 -8.855 12.332 1.00 96.94 90 ASP A O 1
ATOM 735 N N . ASP A 1 91 ? -5.162 -9.073 14.552 1.00 96.62 91 ASP A N 1
ATOM 736 C CA . ASP A 1 91 ? -4.816 -7.665 14.778 1.00 96.62 91 ASP A CA 1
ATOM 737 C C . ASP A 1 91 ? -3.458 -7.299 14.152 1.00 96.62 91 ASP A C 1
ATOM 739 O O . ASP A 1 91 ? -3.301 -6.220 13.568 1.00 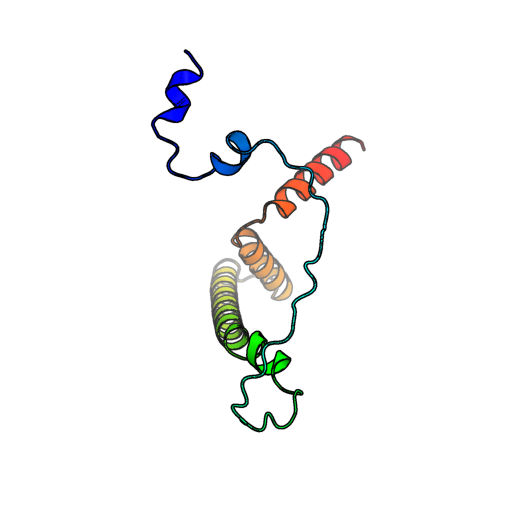96.62 91 ASP A O 1
ATOM 743 N N . LEU A 1 92 ? -2.476 -8.209 14.215 1.00 96.31 92 LEU A N 1
ATOM 744 C CA . LEU A 1 92 ? -1.179 -8.054 13.547 1.00 96.31 92 LEU A CA 1
ATOM 745 C C . LEU A 1 92 ? -1.331 -7.959 12.023 1.00 96.31 92 LEU A C 1
ATOM 747 O O . LEU A 1 92 ? -0.644 -7.155 11.391 1.00 96.31 92 LEU A O 1
ATOM 751 N N . GLU A 1 93 ? -2.230 -8.742 11.424 1.00 95.56 93 GLU A N 1
ATOM 752 C CA . GLU A 1 93 ? -2.498 -8.698 9.984 1.00 95.56 93 GLU A CA 1
ATOM 753 C C . GLU A 1 93 ? -3.117 -7.360 9.566 1.00 95.56 93 GLU A C 1
ATOM 755 O O . GLU A 1 93 ? -2.678 -6.745 8.586 1.00 95.56 93 GLU A O 1
ATOM 760 N N . ILE A 1 94 ? -4.093 -6.869 10.335 1.00 97.06 94 ILE A N 1
ATOM 761 C CA . ILE A 1 94 ? -4.730 -5.565 10.102 1.00 97.06 94 ILE A CA 1
ATOM 762 C C . ILE A 1 94 ? -3.684 -4.447 10.170 1.00 97.06 94 ILE A C 1
ATOM 764 O O . ILE A 1 94 ? -3.627 -3.587 9.290 1.00 97.06 94 ILE A O 1
ATOM 768 N N . LEU A 1 95 ? -2.803 -4.476 11.170 1.00 96.19 95 LEU A N 1
ATOM 769 C CA . LEU A 1 95 ? -1.751 -3.471 11.311 1.00 96.19 95 LEU A CA 1
ATOM 770 C C . LEU A 1 95 ? -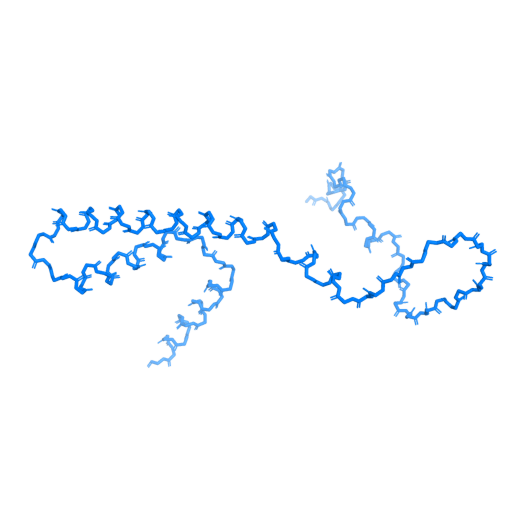0.705 -3.545 10.198 1.00 96.19 95 LEU A C 1
ATOM 772 O O . LEU A 1 95 ? -0.324 -2.508 9.651 1.00 96.19 95 LEU A O 1
ATOM 776 N N . ALA A 1 96 ? -0.268 -4.748 9.821 1.00 96.69 96 ALA A N 1
ATOM 777 C CA . ALA A 1 96 ? 0.691 -4.932 8.737 1.00 96.69 96 ALA A CA 1
ATOM 778 C C . ALA A 1 96 ? 0.140 -4.405 7.403 1.00 96.69 96 ALA A C 1
ATOM 780 O O . ALA A 1 96 ? 0.837 -3.703 6.666 1.00 96.69 96 ALA A O 1
ATOM 781 N N . THR A 1 97 ? -1.127 -4.702 7.097 1.00 95.25 97 THR A N 1
ATOM 782 C CA . THR A 1 97 ? -1.775 -4.205 5.873 1.00 95.25 97 THR A CA 1
ATOM 783 C C . THR A 1 97 ? -1.919 -2.683 5.876 1.00 95.25 97 THR A C 1
ATOM 785 O O . THR A 1 97 ? -1.590 -2.042 4.876 1.00 95.25 97 THR A O 1
ATOM 788 N N . ASP A 1 98 ? -2.330 -2.085 6.995 1.00 95.94 98 ASP A N 1
ATOM 789 C CA . ASP A 1 98 ? -2.456 -0.631 7.127 1.00 95.94 98 ASP A CA 1
ATOM 790 C C . ASP A 1 98 ? -1.105 0.086 6.957 1.00 95.94 98 ASP A C 1
ATOM 792 O O . ASP A 1 98 ? -1.019 1.096 6.253 1.00 95.94 98 ASP A O 1
ATOM 796 N N . GLN A 1 99 ? -0.020 -0.460 7.518 1.00 95.00 99 GLN A N 1
ATOM 797 C CA . GLN A 1 99 ? 1.325 0.092 7.328 1.00 95.00 99 GLN A CA 1
ATOM 798 C C . GLN A 1 99 ? 1.742 0.103 5.854 1.00 95.00 99 GLN A C 1
ATOM 800 O O . GLN A 1 99 ? 2.167 1.141 5.344 1.00 95.00 99 GLN A O 1
ATOM 805 N N . ILE A 1 100 ? 1.546 -0.999 5.131 1.00 94.50 100 ILE A N 1
ATOM 806 C CA . ILE A 1 100 ? 1.908 -1.073 3.708 1.00 94.50 100 ILE A CA 1
ATOM 807 C C . ILE A 1 100 ? 1.101 -0.086 2.868 1.00 94.50 100 ILE A C 1
ATOM 809 O O . ILE A 1 100 ? 1.649 0.597 2.000 1.00 94.50 100 ILE A O 1
ATOM 813 N N . VAL A 1 101 ? -0.200 0.031 3.138 1.00 91.62 101 VAL A N 1
ATOM 814 C CA . VAL A 1 101 ? -1.072 0.983 2.437 1.00 91.62 101 VAL A CA 1
ATOM 815 C C . VAL A 1 101 ? -0.651 2.427 2.724 1.00 91.62 101 VAL A C 1
ATOM 817 O O . VAL A 1 101 ? -0.689 3.270 1.825 1.00 91.62 101 VAL A O 1
ATOM 820 N N . LYS A 1 102 ? -0.218 2.729 3.953 1.00 91.62 102 LYS A N 1
ATOM 821 C CA . LYS A 1 102 ? 0.289 4.056 4.331 1.00 91.62 102 LYS A CA 1
ATOM 822 C C . LYS A 1 102 ? 1.599 4.412 3.631 1.00 91.62 102 LYS A C 1
ATOM 824 O O . LYS A 1 102 ? 1.771 5.579 3.272 1.00 91.62 102 LYS A O 1
ATOM 829 N N . GLU A 1 103 ? 2.490 3.440 3.447 1.00 91.00 103 GLU A N 1
ATOM 830 C CA . GLU A 1 103 ? 3.783 3.609 2.772 1.00 91.00 103 GLU A CA 1
ATOM 831 C C . GLU A 1 103 ? 3.659 3.723 1.248 1.00 91.00 103 GLU A C 1
ATOM 833 O O . GLU A 1 103 ? 4.516 4.325 0.594 1.00 91.00 103 GLU A O 1
ATOM 838 N N . ALA A 1 104 ? 2.599 3.157 0.668 1.00 89.31 104 ALA A N 1
ATOM 839 C CA . ALA A 1 104 ? 2.373 3.197 -0.767 1.00 89.31 104 ALA A CA 1
ATOM 840 C C . ALA A 1 104 ? 2.203 4.644 -1.288 1.00 89.31 104 ALA A C 1
ATOM 842 O O . ALA A 1 104 ? 1.588 5.497 -0.635 1.00 89.31 104 ALA A O 1
ATOM 843 N N . PRO A 1 105 ? 2.705 4.951 -2.500 1.00 91.62 105 PRO A N 1
ATOM 844 C CA . PRO A 1 105 ? 2.577 6.279 -3.083 1.00 91.62 105 PRO A CA 1
ATOM 845 C C . PRO A 1 105 ? 1.105 6.623 -3.345 1.00 91.62 105 PRO A C 1
ATOM 847 O O . PRO A 1 105 ? 0.409 5.978 -4.131 1.00 91.62 105 PRO A O 1
ATOM 850 N N . LYS A 1 106 ? 0.629 7.691 -2.703 1.00 92.00 106 LYS A N 1
ATOM 851 C CA . LYS A 1 106 ? -0.754 8.164 -2.828 1.00 92.00 106 LYS A CA 1
ATOM 852 C C . LYS A 1 106 ? -0.962 8.875 -4.163 1.00 92.00 106 LYS A C 1
ATOM 854 O O . LYS A 1 106 ? -0.242 9.810 -4.511 1.00 92.00 106 LYS A O 1
ATOM 859 N N . SER A 1 107 ? -1.984 8.466 -4.909 1.00 93.25 107 SER A N 1
ATOM 860 C CA . SER A 1 107 ? -2.329 9.091 -6.190 1.00 93.25 107 SER A CA 1
ATOM 861 C C . SER A 1 107 ? -3.046 10.439 -6.006 1.00 93.25 107 SER A C 1
ATOM 863 O O . SER A 1 107 ? -3.603 10.746 -4.953 1.00 93.25 107 SER A O 1
ATOM 865 N N . ARG A 1 108 ? -3.117 11.264 -7.061 1.00 94.12 108 ARG A N 1
ATOM 866 C CA . ARG A 1 108 ? -3.875 12.535 -7.026 1.00 94.12 108 ARG A CA 1
ATOM 867 C C . ARG A 1 108 ? -5.354 12.331 -6.674 1.00 94.12 108 ARG A C 1
ATOM 869 O O . ARG A 1 108 ? -5.956 13.208 -6.056 1.00 94.12 108 ARG A O 1
ATOM 876 N N . ALA A 1 109 ? -5.940 11.206 -7.086 1.00 94.25 109 ALA A N 1
ATOM 877 C CA . 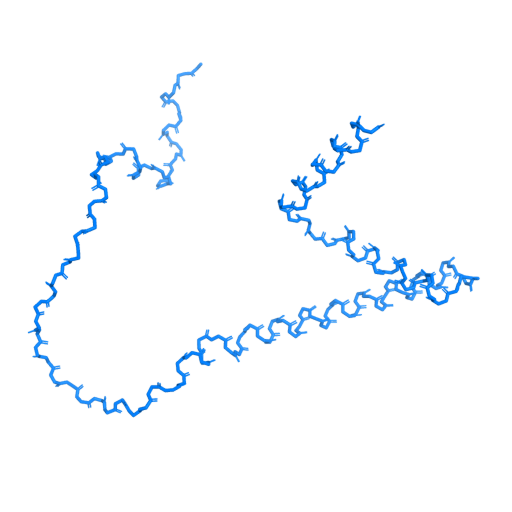ALA A 1 109 ? -7.330 10.871 -6.793 1.00 94.25 109 ALA A CA 1
ATOM 878 C C . ALA A 1 109 ? -7.560 10.642 -5.291 1.00 94.25 109 ALA A C 1
ATOM 880 O O . ALA A 1 109 ? -8.555 11.140 -4.772 1.00 94.25 109 ALA A O 1
ATOM 881 N N . PHE A 1 110 ? -6.611 10.003 -4.595 1.00 92.31 110 PHE A N 1
ATOM 882 C CA . PHE A 1 110 ? -6.666 9.779 -3.145 1.00 92.31 110 PHE A CA 1
ATOM 883 C C . PHE A 1 110 ? -6.928 11.085 -2.387 1.00 92.31 110 PHE A C 1
ATOM 885 O O . PHE A 1 110 ? -7.919 11.209 -1.675 1.00 92.31 110 PHE A O 1
ATOM 892 N N . TYR A 1 111 ? -6.113 12.113 -2.632 1.00 95.31 111 TYR A N 1
ATOM 893 C CA . TYR A 1 111 ? -6.276 13.402 -1.956 1.00 95.31 111 TYR A CA 1
ATOM 894 C C . TYR A 1 111 ? -7.565 14.123 -2.347 1.00 95.31 111 TYR A C 1
ATOM 896 O O . TYR A 1 111 ? -8.173 14.791 -1.518 1.00 95.31 111 TYR A O 1
ATOM 904 N N . ARG A 1 112 ? -8.017 13.994 -3.600 1.00 96.12 112 ARG A N 1
ATOM 905 C CA . ARG A 1 112 ? -9.304 14.574 -4.018 1.00 96.12 112 ARG A CA 1
ATOM 906 C C . ARG A 1 112 ? -10.470 13.957 -3.248 1.00 96.12 112 ARG A C 1
ATOM 908 O O . ARG A 1 112 ? -11.368 14.692 -2.854 1.00 96.12 112 ARG A O 1
ATOM 915 N N . ILE A 1 113 ? -10.455 12.638 -3.052 1.00 93.88 113 ILE A N 1
ATOM 916 C CA . ILE A 1 113 ? -11.470 11.919 -2.272 1.00 93.88 113 ILE A CA 1
ATOM 917 C C . ILE A 1 113 ? -11.375 12.332 -0.804 1.00 93.88 113 ILE A C 1
ATOM 919 O O . ILE A 1 113 ? -12.366 12.783 -0.243 1.00 93.88 113 ILE A O 1
ATOM 923 N N . GLN A 1 114 ? -10.172 12.311 -0.230 1.00 92.75 114 GLN A N 1
ATOM 924 C CA . GLN A 1 114 ? -9.940 12.685 1.164 1.00 92.75 114 GLN A CA 1
ATOM 925 C C . GLN A 1 114 ? -10.439 14.103 1.483 1.00 92.75 114 GLN A C 1
ATOM 927 O O . GLN A 1 114 ? -11.039 14.343 2.528 1.00 92.75 114 GLN A O 1
ATOM 932 N N . VAL A 1 115 ? -10.226 15.053 0.570 1.00 96.31 115 VAL A N 1
ATOM 933 C CA . VAL A 1 115 ? -10.723 16.425 0.721 1.00 96.31 115 VAL A CA 1
ATOM 934 C C . VAL A 1 115 ? -12.253 16.466 0.709 1.00 96.31 115 VAL A C 1
ATOM 936 O O . VAL A 1 115 ? -12.840 17.158 1.537 1.00 96.31 115 VAL A O 1
ATOM 939 N N . LYS A 1 116 ? -12.913 15.714 -0.183 1.00 95.38 116 LYS A N 1
ATOM 940 C CA . LYS A 1 116 ? -14.383 15.624 -0.203 1.00 95.38 116 LYS A CA 1
ATOM 941 C C . LYS A 1 116 ? -14.924 15.045 1.103 1.00 95.38 116 LYS A C 1
ATOM 943 O O . LYS A 1 116 ? -15.782 15.663 1.721 1.00 95.38 116 LYS A O 1
ATOM 948 N N . GLU A 1 117 ? -14.358 13.931 1.563 1.00 93.44 117 GLU A N 1
ATOM 949 C CA . GLU A 1 117 ? -14.749 13.286 2.822 1.00 93.44 117 GLU A CA 1
ATOM 950 C C . GLU A 1 117 ? -14.578 14.207 4.033 1.00 93.44 117 GLU A C 1
ATOM 952 O O . GLU A 1 117 ? -15.425 14.232 4.926 1.00 93.44 117 GLU A O 1
ATOM 957 N N . PHE A 1 118 ? -13.493 14.984 4.068 1.00 94.75 118 PHE A N 1
ATOM 958 C CA . PHE A 1 118 ? -13.256 15.965 5.123 1.00 94.75 118 PHE A CA 1
ATOM 959 C C . PHE A 1 118 ? -14.361 17.029 5.173 1.00 94.75 118 PHE A C 1
ATOM 961 O O . PHE A 1 118 ? -14.864 17.352 6.251 1.00 94.75 118 PHE A O 1
ATOM 968 N N . PHE A 1 119 ? -14.775 17.553 4.017 1.00 93.12 119 PHE A N 1
ATOM 969 C CA . PHE A 1 119 ? -15.861 18.531 3.951 1.00 93.12 119 PHE A CA 1
ATOM 970 C C . PHE A 1 119 ? -17.228 17.927 4.283 1.00 93.12 119 PHE A C 1
ATOM 972 O O . PHE A 1 119 ? -18.025 18.583 4.954 1.00 93.12 119 PHE A O 1
ATOM 979 N N . ASP A 1 120 ? -17.486 16.687 3.870 1.00 92.81 120 ASP A N 1
ATOM 980 C CA . ASP A 1 120 ? -18.740 15.994 4.169 1.00 92.81 120 ASP A CA 1
ATOM 981 C C . ASP A 1 120 ? -18.881 15.696 5.667 1.00 92.81 120 ASP A C 1
ATOM 983 O O . ASP A 1 120 ? -19.955 15.897 6.234 1.00 92.81 120 ASP A O 1
ATOM 987 N N . LYS A 1 121 ? -17.790 15.304 6.342 1.00 89.44 121 LYS A N 1
ATOM 988 C CA . LYS A 1 121 ? -17.774 15.119 7.804 1.00 89.44 121 LYS A CA 1
ATOM 989 C C . LYS A 1 121 ? -18.051 16.413 8.566 1.00 89.44 121 LYS A C 1
ATOM 991 O O . LYS A 1 121 ? -18.701 16.363 9.597 1.00 89.44 121 LYS A O 1
ATOM 996 N N . LYS A 1 122 ? -17.590 17.562 8.062 1.00 85.75 122 LYS A N 1
ATOM 997 C CA . LYS A 1 122 ? -17.781 18.871 8.712 1.00 85.75 122 LYS A CA 1
ATOM 998 C C . LYS A 1 122 ? -19.214 19.416 8.596 1.00 85.75 122 LYS A C 1
ATOM 1000 O O . LYS A 1 122 ? -19.569 20.341 9.316 1.00 85.75 122 LYS A O 1
ATOM 1005 N N . LYS A 1 123 ? -20.017 18.898 7.661 1.00 79.38 123 LYS A N 1
ATOM 1006 C CA . LYS A 1 123 ? -21.419 19.307 7.462 1.00 79.38 123 LYS A CA 1
ATOM 1007 C C . LYS A 1 123 ? -22.422 18.547 8.337 1.00 79.38 123 LYS A C 1
ATOM 1009 O O . LYS A 1 123 ? -23.591 18.924 8.330 1.00 79.38 123 LYS A O 1
ATOM 1014 N N . ARG A 1 124 ? -21.993 17.478 9.009 1.00 65.50 124 ARG A N 1
ATOM 1015 C CA . ARG A 1 124 ? -22.798 16.715 9.972 1.00 65.50 124 ARG A CA 1
ATOM 1016 C C . ARG A 1 124 ? -22.571 17.250 11.376 1.00 65.50 124 ARG A C 1
ATOM 1018 O O . ARG A 1 124 ? -23.552 17.220 12.142 1.00 65.50 124 ARG A O 1
#

InterPro domains:
  IPR032452 Sodium/calcium exchanger domain, C-terminal extension [PF16494] (40-114)

Organism: NCBI:txid310955